Protein AF-A0A7X4FNE8-F1 (afdb_monomer)

Mean predicted aligned error: 7.25 Å

pLDDT: mean 83.5, std 18.65, range [39.78, 97.31]

Secondary structure (DSSP, 8-state):
--TTTT-TT-SEEE-TTS-----HHHHT-SS--TT-EEE-TTS---HHIIIIIHHHHHTTT-EEE------------

Foldseek 3Di:
DQPQQPVQPAQEAEQDQDADADCVSVLNRPNQAANHEHEHENYNHHPCCVVPVVVSSVVRNYHYHYDPPPVPPPPDD

Nearest PDB structures (foldseek):
  4nkh-assembly2_B  TM=7.818E-01  e=9.225E-03  Salmonella enterica subsp. enterica serovar Typhimurium str. 14028S
  3pi7-assembly1_A-2  TM=4.791E-01  e=2.521E+00  Mesorhizobium loti
  7c2o-assembly1_B  TM=4.534E-01  e=3.920E+00  Candida parapsilosis
  3gdf-assembly1_B  TM=4.636E-01  e=7.363E+00  Cladosporium herbarum

Sequence (77 aa):
MSALSNLTSLEDLYLDNNSISDLAPLVANTGLGSGDVVDVRNNPLSATSINTHIPALQDRGVDVRFGTSKPSVIDRY

Solvent-accessible surface area (backbone atoms only — not comparable to full-atom values): 4488 Å² total; per-residue (Å²): 138,51,94,53,39,77,55,55,82,55,53,71,44,84,51,50,72,42,88,48,36,73,42,63,54,60,64,61,18,79,36,65,26,70,80,17,38,37,34,44,25,66,32,65,57,34,71,59,25,62,74,47,36,48,54,63,37,42,78,44,41,24,51,70,45,63,64,72,78,62,75,81,77,81,84,72,133

Structure (mmCIF, N/CA/C/O backbone):
data_AF-A0A7X4FNE8-F1
#
_entry.id   AF-A0A7X4FNE8-F1
#
loop_
_atom_site.group_PDB
_atom_site.id
_atom_site.type_symbol
_atom_site.label_atom_id
_atom_site.label_alt_id
_atom_site.label_comp_id
_atom_site.label_asym_id
_atom_site.label_entity_id
_atom_site.label_seq_id
_atom_site.pdbx_PDB_ins_code
_atom_site.Cartn_x
_atom_site.Cartn_y
_atom_site.Cartn_z
_atom_site.occupancy
_atom_site.B_iso_or_equiv
_atom_site.auth_seq_id
_atom_site.auth_comp_id
_atom_site.auth_asym_id
_atom_site.auth_atom_id
_atom_site.pdbx_PDB_model_num
ATOM 1 N N . MET A 1 1 ? -12.611 11.828 -4.704 1.00 45.34 1 MET A N 1
ATOM 2 C CA . MET A 1 1 ? -13.256 10.710 -3.985 1.00 45.34 1 MET A CA 1
ATOM 3 C C . MET A 1 1 ? -12.686 9.427 -4.545 1.00 45.34 1 MET A C 1
ATOM 5 O O . MET A 1 1 ? -12.819 9.191 -5.738 1.00 45.34 1 MET A O 1
ATOM 9 N N . SER A 1 2 ? -11.966 8.679 -3.717 1.00 58.09 2 SER A N 1
ATOM 10 C CA . SER A 1 2 ? -11.467 7.347 -4.063 1.00 58.09 2 SER A CA 1
ATOM 11 C C . SER A 1 2 ? -12.507 6.334 -3.590 1.00 58.09 2 SER A C 1
ATOM 13 O O . SER A 1 2 ? -13.066 6.507 -2.510 1.00 58.09 2 SER A O 1
ATOM 15 N N . ALA A 1 3 ? -12.766 5.282 -4.372 1.00 67.81 3 ALA A N 1
ATOM 16 C CA . ALA A 1 3 ? -13.692 4.212 -3.986 1.00 67.81 3 ALA A CA 1
ATOM 17 C C . ALA A 1 3 ? -13.301 3.540 -2.655 1.00 67.81 3 ALA A C 1
ATOM 19 O O . ALA A 1 3 ? -14.150 2.974 -1.974 1.00 67.81 3 ALA A O 1
ATOM 20 N N . LEU A 1 4 ? -12.029 3.649 -2.265 1.00 64.56 4 LEU A N 1
ATOM 21 C CA . LEU A 1 4 ? -11.504 3.052 -1.047 1.00 64.56 4 LEU A CA 1
ATOM 22 C C . LEU A 1 4 ? -11.604 3.982 0.163 1.00 64.56 4 LEU A C 1
ATOM 24 O O . LEU A 1 4 ? -11.527 3.481 1.271 1.00 64.56 4 LEU A O 1
ATOM 28 N N . SER A 1 5 ? -11.811 5.299 0.017 1.00 63.66 5 SER A N 1
ATOM 29 C CA . SER A 1 5 ? -11.727 6.223 1.166 1.00 63.66 5 SER A CA 1
ATOM 30 C C . SER A 1 5 ? -12.816 6.020 2.226 1.00 63.66 5 SER A C 1
ATOM 32 O O . SER A 1 5 ? -12.624 6.426 3.365 1.00 63.66 5 SER A O 1
ATOM 34 N N . ASN A 1 6 ? -13.943 5.401 1.861 1.00 66.12 6 ASN A N 1
ATOM 35 C CA . ASN A 1 6 ? -15.091 5.195 2.752 1.00 66.12 6 ASN A CA 1
ATOM 36 C C . ASN A 1 6 ? -15.165 3.773 3.336 1.00 66.12 6 ASN A C 1
ATOM 38 O O . ASN A 1 6 ? -16.103 3.466 4.068 1.00 66.12 6 ASN A O 1
ATOM 42 N N . LEU A 1 7 ? -14.208 2.899 3.012 1.00 70.25 7 LEU A N 1
ATOM 43 C CA . LEU A 1 7 ? -14.133 1.550 3.571 1.00 70.25 7 LEU A CA 1
ATOM 44 C C . LEU A 1 7 ? -13.314 1.599 4.865 1.00 70.25 7 LEU A C 1
ATOM 46 O O . LEU A 1 7 ? -12.117 1.328 4.863 1.00 70.25 7 LEU A O 1
ATOM 50 N N . THR A 1 8 ? -13.953 2.027 5.955 1.00 66.94 8 THR A N 1
ATOM 51 C CA . THR A 1 8 ? -13.277 2.348 7.226 1.00 66.94 8 THR A CA 1
ATOM 52 C C . THR A 1 8 ? -13.143 1.184 8.205 1.00 66.94 8 THR A C 1
ATOM 54 O O . THR A 1 8 ? -12.664 1.384 9.313 1.00 66.94 8 THR A O 1
ATOM 57 N N . SER A 1 9 ? -13.601 -0.009 7.834 1.00 73.25 9 SER A N 1
ATOM 58 C CA . SER A 1 9 ? -13.543 -1.218 8.673 1.00 73.25 9 SER A CA 1
ATOM 59 C C . SER A 1 9 ? -12.784 -2.343 7.968 1.00 73.25 9 SER A C 1
ATOM 61 O O . SER A 1 9 ? -13.139 -3.510 8.094 1.00 73.25 9 SER A O 1
ATOM 63 N N . LEU A 1 10 ? -11.806 -1.978 7.136 1.00 70.31 10 LEU A N 1
ATOM 64 C CA . LEU A 1 10 ? -10.930 -2.941 6.480 1.00 70.31 10 LEU A CA 1
ATOM 65 C C . LEU A 1 10 ? -9.850 -3.367 7.466 1.00 70.31 10 LEU A C 1
ATOM 67 O O . LEU A 1 10 ? -8.985 -2.562 7.770 1.00 70.31 10 LEU A O 1
ATOM 71 N N . GLU A 1 11 ? -9.901 -4.619 7.907 1.00 78.38 11 GLU A N 1
ATOM 72 C CA . GLU A 1 11 ? -8.825 -5.235 8.695 1.00 78.38 11 GLU A CA 1
ATOM 73 C C . GLU A 1 11 ? -7.752 -5.821 7.765 1.00 78.38 11 GLU A C 1
ATOM 75 O O . GLU A 1 11 ? -6.566 -5.589 7.949 1.00 78.38 11 GLU A O 1
ATOM 80 N N . ASP A 1 12 ? -8.169 -6.492 6.687 1.00 86.88 12 ASP A N 1
ATOM 81 C CA . ASP A 1 12 ? -7.266 -7.076 5.695 1.00 86.88 12 ASP A CA 1
ATOM 82 C C . ASP A 1 12 ? -7.677 -6.676 4.269 1.00 86.88 12 ASP A C 1
ATOM 84 O O . ASP A 1 12 ? -8.828 -6.853 3.855 1.00 86.88 12 ASP A O 1
ATOM 88 N N . LEU A 1 13 ? -6.717 -6.196 3.476 1.00 91.25 13 LEU A N 1
ATOM 89 C CA . LEU A 1 13 ? -6.890 -5.841 2.070 1.00 91.25 13 LEU A CA 1
ATOM 90 C C . LEU A 1 13 ? -5.864 -6.568 1.192 1.00 91.25 13 LEU A C 1
ATOM 92 O O . LEU A 1 13 ? -4.686 -6.216 1.158 1.00 91.25 13 LEU A O 1
ATOM 96 N N . TYR A 1 14 ? -6.335 -7.554 0.429 1.00 93.44 14 TYR A N 1
ATOM 97 C CA . TYR A 1 14 ? -5.518 -8.339 -0.498 1.00 93.44 14 TYR A CA 1
ATOM 98 C C . TYR A 1 14 ? -5.674 -7.815 -1.932 1.00 93.44 14 TYR A C 1
ATOM 100 O O . TYR A 1 14 ? -6.737 -7.925 -2.542 1.00 93.44 14 TYR A O 1
ATOM 108 N N . LEU A 1 15 ? -4.609 -7.211 -2.456 1.00 93.75 15 LEU A N 1
ATOM 109 C CA . LEU A 1 15 ? -4.501 -6.632 -3.798 1.00 93.75 15 LEU A CA 1
ATOM 110 C C . LEU A 1 15 ? -3.341 -7.248 -4.593 1.00 93.75 15 LEU A C 1
ATOM 112 O O . LEU A 1 15 ? -2.945 -6.713 -5.633 1.00 93.75 15 LEU A O 1
ATOM 116 N N . ASP A 1 16 ? -2.768 -8.351 -4.122 1.00 94.00 16 ASP A N 1
ATOM 117 C CA . ASP A 1 16 ? -1.636 -9.004 -4.757 1.00 94.00 16 ASP A CA 1
ATOM 118 C C . ASP A 1 16 ? -1.968 -9.524 -6.165 1.00 94.00 16 ASP A C 1
ATOM 120 O O . ASP A 1 16 ? -3.122 -9.781 -6.502 1.00 94.00 16 ASP A O 1
ATOM 124 N N . ASN A 1 17 ? -0.940 -9.657 -7.008 1.00 93.62 17 ASN A N 1
ATOM 125 C CA . ASN A 1 17 ? -1.058 -10.146 -8.390 1.00 93.62 17 ASN A CA 1
ATOM 126 C C . ASN A 1 17 ? -1.996 -9.308 -9.282 1.00 93.62 17 ASN A C 1
ATOM 128 O O . ASN A 1 17 ? -2.695 -9.839 -10.146 1.00 93.62 17 ASN A O 1
ATOM 132 N N . ASN A 1 18 ? -1.985 -7.987 -9.101 1.00 94.44 18 ASN A N 1
ATOM 133 C CA . ASN A 1 18 ? -2.709 -7.040 -9.945 1.00 94.44 18 ASN A CA 1
ATOM 134 C C . ASN A 1 18 ? -1.743 -6.140 -10.7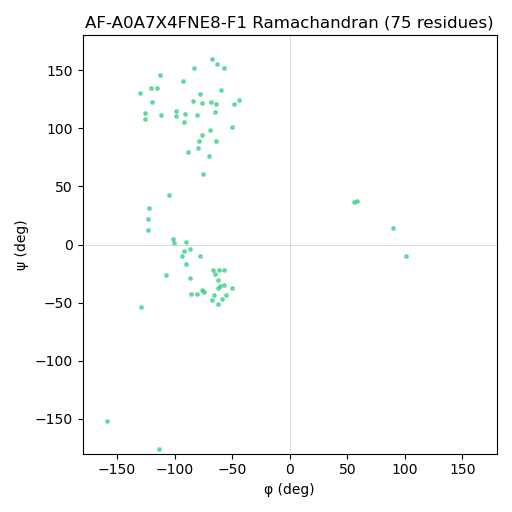39 1.00 94.44 18 ASN A C 1
ATOM 136 O O . ASN A 1 18 ? -0.524 -6.304 -10.730 1.00 94.44 18 ASN A O 1
ATOM 140 N N . SER A 1 19 ? -2.299 -5.181 -11.479 1.00 95.38 19 SER A N 1
ATOM 141 C CA . SER A 1 19 ? -1.539 -4.169 -12.230 1.00 95.38 19 SER A CA 1
ATOM 142 C C . SER A 1 19 ? -1.578 -2.796 -11.552 1.00 95.38 19 SER A C 1
ATOM 144 O O . SER A 1 19 ? -1.780 -1.775 -12.205 1.00 95.38 19 SER A O 1
ATOM 146 N N . ILE A 1 20 ? -1.423 -2.760 -10.228 1.00 95.06 20 ILE A N 1
ATOM 147 C CA . ILE A 1 20 ? -1.449 -1.519 -9.449 1.00 95.06 20 ILE A CA 1
ATOM 148 C C . ILE A 1 20 ? -0.065 -0.871 -9.475 1.00 95.06 20 ILE A C 1
ATOM 150 O O . ILE A 1 20 ? 0.925 -1.466 -9.064 1.00 95.06 20 ILE A O 1
ATOM 154 N N . SER A 1 21 ? 0.007 0.380 -9.919 1.00 95.69 21 SER A N 1
ATOM 155 C CA . SER A 1 21 ? 1.237 1.180 -9.865 1.00 95.69 21 SER A CA 1
ATOM 156 C C . SER A 1 21 ? 1.190 2.278 -8.803 1.00 95.69 21 SER A C 1
ATOM 158 O O . SER A 1 21 ? 2.231 2.693 -8.281 1.00 95.69 21 SER A O 1
ATOM 160 N N . ASP A 1 22 ? -0.008 2.752 -8.463 1.00 96.19 22 ASP A N 1
ATOM 161 C CA . ASP A 1 22 ? -0.235 3.895 -7.582 1.00 96.19 22 ASP A CA 1
ATOM 162 C C . ASP A 1 22 ? -1.045 3.504 -6.337 1.00 96.19 22 ASP A C 1
ATOM 164 O O . ASP A 1 22 ? -2.159 2.992 -6.438 1.00 96.19 22 ASP A O 1
ATOM 168 N N . LEU A 1 23 ? -0.468 3.763 -5.162 1.00 95.88 23 LEU A N 1
ATOM 169 C CA . LEU A 1 23 ? -1.078 3.528 -3.851 1.00 95.88 23 LEU A CA 1
ATOM 170 C C . LEU A 1 23 ? -1.628 4.808 -3.198 1.00 95.88 23 LEU A C 1
ATOM 172 O O . LEU A 1 23 ? -2.124 4.739 -2.072 1.00 95.88 23 LEU A O 1
ATOM 176 N N . ALA A 1 24 ? -1.604 5.962 -3.877 1.00 95.38 24 ALA A N 1
ATOM 177 C CA . ALA A 1 24 ? -2.197 7.200 -3.363 1.00 95.38 24 ALA A CA 1
ATOM 178 C C . ALA A 1 24 ? -3.653 7.031 -2.864 1.00 95.38 24 ALA A C 1
ATOM 180 O O . ALA A 1 24 ? -3.990 7.597 -1.820 1.00 95.38 24 ALA A O 1
ATOM 181 N N . PRO A 1 25 ? -4.521 6.216 -3.506 1.00 92.69 25 PRO A N 1
ATOM 182 C CA . PRO A 1 25 ? -5.869 5.966 -2.997 1.00 92.69 25 PRO A CA 1
ATOM 183 C C . PRO A 1 25 ? -5.919 5.285 -1.621 1.00 92.69 25 PRO A C 1
ATOM 185 O O . PRO A 1 25 ? -6.870 5.533 -0.881 1.00 92.69 25 PRO A O 1
ATOM 188 N N . LEU A 1 26 ? -4.924 4.454 -1.281 1.00 92.88 26 LEU A N 1
ATOM 189 C CA . LEU A 1 26 ? -4.803 3.810 0.034 1.00 92.88 26 LEU A CA 1
ATOM 190 C C . LEU A 1 26 ? -4.293 4.798 1.080 1.00 92.88 26 LEU A C 1
ATOM 192 O O . LEU A 1 26 ? -4.806 4.847 2.189 1.00 92.88 26 LEU A O 1
ATOM 196 N N . VAL A 1 27 ? -3.345 5.658 0.705 1.00 93.50 27 VAL A N 1
ATOM 197 C CA . VAL A 1 27 ? -2.875 6.758 1.563 1.00 93.50 27 VAL A CA 1
ATOM 198 C C . VAL A 1 27 ? -4.024 7.716 1.898 1.00 93.50 27 VAL A C 1
ATOM 200 O O . VAL A 1 27 ? -4.090 8.225 3.014 1.00 93.50 27 VAL A O 1
ATOM 203 N N . ALA A 1 28 ? -4.948 7.952 0.966 1.00 91.38 28 ALA A N 1
ATOM 204 C CA . ALA A 1 28 ? -6.129 8.785 1.189 1.00 91.38 28 ALA A CA 1
ATOM 205 C C . ALA A 1 28 ? -7.254 8.088 1.983 1.00 91.38 28 ALA A C 1
ATOM 207 O O . ALA A 1 28 ? -8.223 8.750 2.358 1.00 91.38 28 ALA A O 1
ATOM 208 N N . ASN A 1 29 ? -7.164 6.777 2.225 1.00 90.06 29 ASN A N 1
ATOM 209 C CA . ASN A 1 29 ? -8.089 6.074 3.108 1.00 90.06 29 ASN A CA 1
ATOM 210 C C . ASN A 1 29 ? -7.719 6.400 4.568 1.00 90.06 29 ASN A C 1
ATOM 212 O O . ASN A 1 29 ? -6.585 6.194 4.997 1.00 90.06 29 ASN A O 1
ATOM 216 N N . THR A 1 30 ? -8.679 6.958 5.309 1.00 86.94 30 THR A N 1
ATOM 217 C CA . THR A 1 30 ? -8.522 7.355 6.720 1.00 86.94 30 THR A CA 1
ATOM 218 C C . THR A 1 30 ? -8.920 6.262 7.710 1.00 86.94 30 THR A C 1
ATOM 220 O O . THR A 1 30 ? -8.800 6.468 8.911 1.00 86.94 30 THR A O 1
ATOM 223 N N . GLY A 1 31 ? -9.458 5.146 7.222 1.00 88.94 31 GLY A N 1
ATOM 224 C CA . GLY A 1 31 ? -9.786 3.969 8.019 1.00 88.94 31 GLY A CA 1
ATOM 225 C C . GLY A 1 31 ? -8.623 2.999 8.197 1.00 88.94 31 GLY A C 1
ATOM 226 O O . GLY A 1 31 ? -8.572 2.361 9.234 1.00 88.94 31 GLY A O 1
ATOM 227 N N . LEU A 1 32 ? -7.692 2.931 7.235 1.00 91.81 32 LEU A N 1
ATOM 228 C CA . LEU A 1 32 ? -6.484 2.112 7.344 1.00 91.81 32 LEU A CA 1
ATOM 229 C C . LEU A 1 32 ? -5.546 2.674 8.417 1.00 91.81 32 LEU A C 1
ATOM 231 O O . LEU A 1 32 ? -5.085 3.820 8.320 1.00 91.81 32 LEU A O 1
ATOM 235 N N . GLY A 1 33 ? -5.223 1.847 9.401 1.00 92.00 33 GLY A N 1
ATOM 236 C CA . GLY A 1 33 ? -4.388 2.198 10.534 1.00 92.00 33 GLY A CA 1
ATOM 237 C C . GLY A 1 33 ? -3.761 0.990 11.222 1.00 92.00 33 GLY A C 1
ATOM 238 O O . GLY A 1 33 ? -3.445 -0.029 10.612 1.00 92.00 33 GLY A O 1
ATOM 239 N N . SER A 1 34 ? -3.504 1.156 12.516 1.00 93.31 34 SER A N 1
ATOM 240 C CA . SER A 1 34 ? -2.762 0.186 13.312 1.00 93.31 34 SER A CA 1
ATOM 241 C C . SER A 1 34 ? -3.494 -1.148 13.409 1.00 93.31 34 SER A C 1
ATOM 243 O O . SER A 1 34 ? -4.567 -1.214 14.002 1.00 93.31 34 SER A O 1
ATOM 245 N N . GLY A 1 35 ? -2.839 -2.215 12.954 1.00 88.50 35 GLY A N 1
ATOM 246 C CA . GLY A 1 35 ? -3.374 -3.578 12.999 1.00 88.50 35 GLY A CA 1
ATOM 247 C C . GLY A 1 35 ? -3.949 -4.061 11.671 1.00 88.50 35 GLY A C 1
ATOM 248 O O . GLY A 1 35 ? -4.171 -5.262 11.542 1.00 88.50 35 GLY A O 1
ATOM 249 N N . ASP A 1 36 ? -4.104 -3.169 10.692 1.00 94.12 36 ASP A N 1
ATOM 250 C CA . ASP A 1 36 ? -4.602 -3.542 9.374 1.00 94.12 36 ASP A CA 1
ATOM 251 C C . ASP A 1 36 ? -3.478 -4.089 8.491 1.00 94.12 36 ASP A C 1
ATOM 253 O O . ASP A 1 36 ? -2.313 -3.689 8.601 1.00 94.12 36 ASP A O 1
ATOM 257 N N . VAL A 1 37 ? -3.834 -4.967 7.559 1.00 94.44 37 VAL A N 1
ATOM 258 C CA . VAL A 1 37 ? -2.911 -5.567 6.596 1.00 94.44 37 VAL A CA 1
ATOM 259 C C . VAL A 1 37 ? -3.273 -5.137 5.181 1.00 94.44 37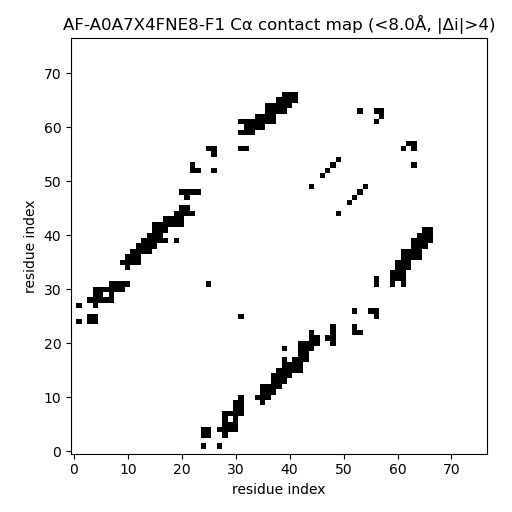 VAL A C 1
ATOM 261 O O . VAL A 1 37 ? -4.423 -5.220 4.755 1.00 94.44 37 VAL A O 1
ATOM 264 N N . VAL A 1 38 ? -2.267 -4.743 4.401 1.00 95.62 38 VAL A N 1
ATOM 265 C CA . VAL A 1 38 ? -2.405 -4.468 2.966 1.00 95.62 38 VAL A CA 1
ATOM 266 C C . VAL A 1 38 ? -1.383 -5.291 2.191 1.00 95.62 38 VAL A C 1
ATOM 268 O O . VAL A 1 38 ? -0.182 -5.036 2.265 1.00 95.62 38 VAL A O 1
ATOM 271 N N . ASP A 1 39 ? -1.845 -6.252 1.396 1.00 95.62 39 ASP A N 1
ATOM 272 C CA . ASP A 1 39 ? -0.986 -7.039 0.513 1.00 95.62 39 ASP A CA 1
ATOM 273 C C . ASP A 1 39 ? -1.032 -6.506 -0.918 1.00 95.62 39 ASP A C 1
ATOM 275 O O . ASP A 1 39 ? -2.060 -6.552 -1.583 1.00 95.62 39 ASP A O 1
ATOM 279 N N . VAL A 1 40 ? 0.097 -5.995 -1.398 1.00 96.31 40 VAL A N 1
ATOM 280 C CA . VAL A 1 40 ? 0.281 -5.469 -2.759 1.00 96.31 40 VAL A CA 1
ATOM 281 C C . VAL A 1 40 ? 1.427 -6.180 -3.477 1.00 96.31 40 VAL A C 1
ATOM 283 O O . VAL A 1 40 ? 1.999 -5.649 -4.433 1.00 96.31 40 VAL A O 1
ATOM 286 N N . ARG A 1 41 ? 1.801 -7.391 -3.045 1.00 95.31 41 ARG A N 1
ATOM 287 C CA . ARG A 1 41 ? 2.840 -8.184 -3.718 1.00 95.31 41 ARG A CA 1
ATOM 288 C C . ARG A 1 41 ? 2.493 -8.417 -5.190 1.00 95.31 41 ARG A C 1
ATOM 290 O O . ARG A 1 41 ? 1.333 -8.447 -5.581 1.00 95.31 41 ARG A O 1
ATOM 297 N N . ASN A 1 42 ? 3.519 -8.582 -6.022 1.00 93.56 42 ASN A N 1
ATOM 298 C CA . ASN A 1 42 ? 3.363 -8.850 -7.457 1.00 93.56 42 ASN A CA 1
ATOM 299 C C . ASN A 1 42 ? 2.523 -7.794 -8.203 1.00 93.56 42 ASN A C 1
ATOM 301 O O . ASN A 1 42 ? 1.781 -8.126 -9.121 1.00 93.56 42 ASN A O 1
ATOM 305 N N . ASN A 1 43 ? 2.654 -6.526 -7.808 1.00 93.81 43 ASN A N 1
ATOM 306 C CA . ASN A 1 43 ? 2.126 -5.377 -8.535 1.00 93.81 43 ASN A CA 1
ATOM 307 C C . ASN A 1 43 ? 3.283 -4.530 -9.096 1.00 93.81 43 ASN A C 1
ATOM 309 O O . ASN A 1 43 ? 4.323 -4.421 -8.437 1.00 93.81 43 ASN A O 1
ATOM 313 N N . PRO A 1 44 ? 3.129 -3.898 -10.275 1.00 95.56 44 PRO A N 1
ATOM 314 C CA . PRO A 1 44 ? 4.120 -2.994 -10.859 1.00 95.56 44 PRO A CA 1
ATOM 315 C C . PRO A 1 44 ? 4.132 -1.630 -10.141 1.00 95.56 44 PRO A C 1
ATOM 317 O O . PRO A 1 44 ? 3.865 -0.588 -10.742 1.00 95.56 44 PRO A O 1
ATOM 320 N N . LEU A 1 45 ? 4.425 -1.636 -8.837 1.00 95.19 45 LEU A N 1
ATOM 321 C CA . LEU A 1 45 ? 4.419 -0.447 -7.988 1.00 95.19 45 LEU A CA 1
ATOM 322 C C . LEU A 1 45 ? 5.418 0.599 -8.500 1.00 95.19 45 LEU A C 1
ATOM 324 O O . LEU A 1 45 ? 6.580 0.301 -8.777 1.00 95.19 45 LEU A O 1
ATOM 328 N N . SER A 1 46 ? 4.969 1.849 -8.592 1.00 95.62 46 SER A N 1
ATOM 329 C CA . SER 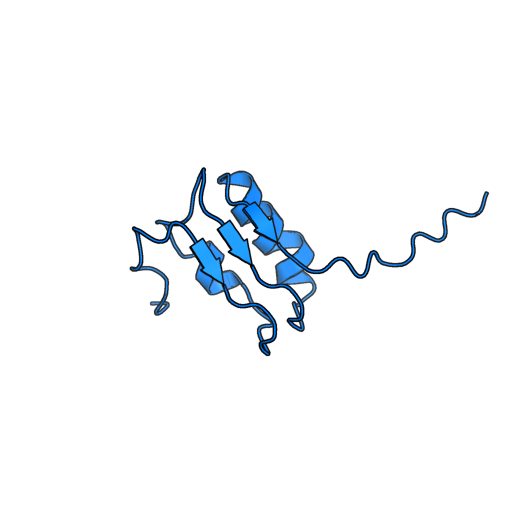A 1 46 ? 5.833 2.974 -8.947 1.00 95.62 46 SER A CA 1
ATOM 330 C C . SER A 1 46 ? 6.862 3.269 -7.850 1.00 95.62 46 SER A C 1
ATOM 332 O O . SER A 1 46 ? 6.656 2.955 -6.675 1.00 95.62 46 SER A O 1
ATOM 334 N N . ALA A 1 47 ? 7.947 3.959 -8.212 1.00 95.19 47 ALA A N 1
ATOM 335 C CA . ALA A 1 47 ? 8.942 4.423 -7.245 1.00 95.19 47 ALA A CA 1
ATOM 336 C C . ALA A 1 47 ? 8.327 5.322 -6.155 1.00 95.19 47 ALA A C 1
ATOM 338 O O . ALA A 1 47 ? 8.745 5.248 -5.004 1.00 95.19 47 ALA A O 1
ATOM 339 N N . THR A 1 48 ? 7.319 6.133 -6.490 1.00 96.94 48 THR A N 1
ATOM 340 C CA . THR A 1 48 ? 6.569 6.943 -5.516 1.00 96.94 48 THR A CA 1
ATOM 341 C C . THR A 1 48 ? 5.773 6.064 -4.556 1.00 96.94 48 THR A C 1
ATOM 343 O O . THR A 1 48 ? 5.811 6.279 -3.347 1.00 96.94 48 THR A O 1
ATOM 346 N N . SER A 1 49 ? 5.100 5.026 -5.061 1.00 96.19 49 SER A N 1
ATOM 347 C CA . SER A 1 49 ? 4.401 4.074 -4.197 1.00 96.19 49 SER A CA 1
ATOM 348 C C . SER A 1 49 ? 5.360 3.402 -3.218 1.00 96.19 49 SER A C 1
ATOM 350 O O . SER A 1 49 ? 5.087 3.393 -2.023 1.00 96.19 49 SER A O 1
ATOM 352 N N . ILE A 1 50 ? 6.509 2.924 -3.701 1.00 95.56 50 ILE A N 1
ATOM 353 C CA . ILE A 1 50 ? 7.503 2.222 -2.878 1.00 95.56 50 ILE A CA 1
ATOM 354 C C . ILE A 1 50 ? 8.156 3.150 -1.846 1.00 95.56 50 ILE A C 1
ATOM 356 O O . ILE A 1 50 ? 8.245 2.793 -0.677 1.00 95.56 50 ILE A O 1
ATOM 360 N N . ASN A 1 51 ? 8.611 4.333 -2.262 1.00 95.38 51 ASN A N 1
ATOM 361 C CA . ASN A 1 51 ? 9.447 5.198 -1.424 1.00 95.38 51 ASN A CA 1
ATOM 362 C C . ASN A 1 51 ? 8.659 6.247 -0.627 1.00 95.38 51 ASN A C 1
ATOM 364 O O . ASN A 1 51 ? 9.239 6.929 0.212 1.00 95.38 51 ASN A O 1
ATOM 368 N N . THR A 1 52 ? 7.365 6.432 -0.900 1.00 96.69 52 THR A N 1
ATOM 369 C CA . THR A 1 52 ? 6.551 7.475 -0.252 1.00 96.69 52 THR A CA 1
ATOM 370 C C . THR A 1 52 ? 5.255 6.918 0.314 1.00 96.69 52 THR A C 1
ATOM 372 O O . THR A 1 52 ? 4.979 7.104 1.495 1.00 96.69 52 THR A O 1
ATOM 375 N N . HIS A 1 53 ? 4.456 6.218 -0.493 1.00 97.19 53 HIS A N 1
ATOM 376 C CA . HIS A 1 53 ? 3.132 5.773 -0.046 1.00 97.19 53 HIS A CA 1
ATOM 377 C C . HIS A 1 53 ? 3.198 4.604 0.939 1.00 97.19 53 HIS A C 1
ATOM 379 O O . HIS A 1 53 ? 2.469 4.610 1.925 1.00 97.19 53 HIS A O 1
ATOM 385 N N . ILE A 1 54 ? 4.077 3.628 0.700 1.00 96.31 54 ILE A N 1
ATOM 386 C CA . ILE A 1 54 ? 4.263 2.493 1.611 1.00 96.31 54 ILE A CA 1
ATOM 387 C C . ILE A 1 54 ? 4.757 2.961 2.988 1.00 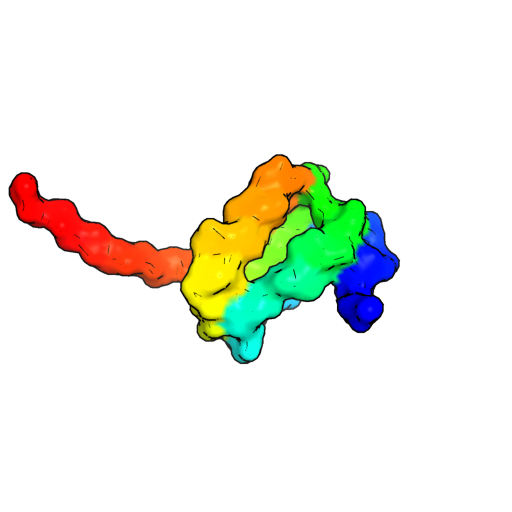96.31 54 ILE A C 1
ATOM 389 O O . ILE A 1 54 ? 4.075 2.639 3.960 1.00 96.31 54 ILE A O 1
ATOM 393 N N . PRO A 1 55 ? 5.831 3.773 3.108 1.00 97.31 55 PRO A N 1
ATOM 394 C CA . PRO A 1 55 ? 6.229 4.331 4.400 1.00 97.31 55 PRO A CA 1
ATOM 395 C C . PRO A 1 55 ? 5.099 5.100 5.090 1.00 97.31 55 PRO A C 1
ATOM 397 O O . PRO A 1 55 ? 4.832 4.869 6.259 1.00 97.31 55 PRO A O 1
ATOM 400 N N . ALA A 1 56 ? 4.348 5.930 4.357 1.00 97.31 56 ALA A N 1
ATOM 401 C CA . ALA A 1 56 ? 3.241 6.694 4.935 1.00 97.31 56 ALA A CA 1
ATOM 402 C C . ALA A 1 56 ? 2.074 5.828 5.454 1.00 97.31 56 ALA A C 1
ATOM 404 O O . ALA A 1 56 ? 1.310 6.287 6.304 1.00 97.31 56 ALA A O 1
ATOM 405 N N . LEU A 1 57 ? 1.888 4.615 4.921 1.00 96.38 57 LEU A N 1
ATOM 406 C CA . LEU A 1 57 ? 0.929 3.629 5.434 1.00 96.38 57 LEU A CA 1
ATOM 407 C C . LEU A 1 57 ? 1.507 2.885 6.646 1.00 96.38 57 LEU A C 1
ATOM 409 O O . LEU A 1 57 ? 0.821 2.729 7.653 1.00 96.38 57 LEU A O 1
ATOM 413 N N . GLN A 1 58 ? 2.780 2.490 6.581 1.00 96.62 58 GLN A N 1
ATOM 414 C CA . GLN A 1 58 ? 3.487 1.832 7.683 1.00 96.62 58 GLN A CA 1
ATOM 415 C C . GLN A 1 58 ? 3.599 2.732 8.922 1.00 96.62 58 GLN A C 1
ATOM 417 O O . GLN A 1 58 ? 3.395 2.256 10.035 1.00 96.62 58 GLN A O 1
ATOM 422 N N . ASP A 1 59 ? 3.808 4.039 8.742 1.00 97.06 59 ASP A N 1
ATOM 423 C CA . ASP A 1 59 ? 3.824 5.038 9.821 1.00 97.06 59 ASP A CA 1
ATOM 424 C C . ASP A 1 59 ? 2.476 5.136 10.561 1.00 97.06 59 ASP A C 1
ATOM 426 O O . ASP A 1 59 ? 2.425 5.572 11.711 1.00 97.06 59 ASP A O 1
ATOM 430 N N . ARG A 1 60 ? 1.373 4.705 9.932 1.00 95.38 60 ARG A N 1
ATOM 431 C CA . ARG A 1 60 ? 0.046 4.602 10.573 1.00 95.38 60 ARG A CA 1
ATOM 432 C C . ARG A 1 60 ? -0.167 3.277 11.302 1.00 95.38 60 ARG A C 1
ATOM 434 O O . ARG A 1 60 ? -1.214 3.098 11.919 1.00 95.38 60 ARG A O 1
ATOM 441 N N . GLY A 1 61 ? 0.792 2.357 11.221 1.00 94.94 61 GLY A N 1
ATOM 442 C CA . GLY A 1 61 ? 0.7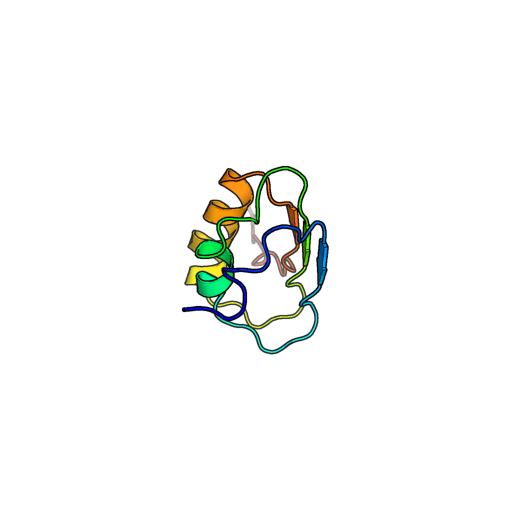19 1.018 11.802 1.00 94.94 61 GLY A CA 1
ATOM 443 C C . GLY A 1 61 ? 0.113 -0.051 10.886 1.00 94.94 61 GLY A C 1
ATOM 444 O O . GLY A 1 61 ? -0.214 -1.128 11.380 1.00 94.94 61 GLY A O 1
ATOM 445 N N . VAL A 1 62 ? -0.030 0.224 9.584 1.00 96.00 62 VAL A N 1
ATOM 446 C CA . VAL A 1 62 ? -0.501 -0.762 8.597 1.00 96.00 62 VAL A CA 1
ATOM 447 C C . VAL A 1 62 ? 0.642 -1.721 8.232 1.00 96.00 62 VAL A C 1
ATOM 449 O O . VAL A 1 62 ? 1.725 -1.277 7.838 1.00 96.00 62 VAL A O 1
ATOM 452 N N . ASP A 1 63 ? 0.408 -3.035 8.289 1.00 95.62 63 ASP A N 1
ATOM 453 C CA . ASP A 1 63 ? 1.320 -4.052 7.743 1.00 95.62 63 ASP A CA 1
ATOM 454 C C . ASP A 1 63 ? 1.190 -4.095 6.215 1.00 95.62 63 ASP A C 1
ATOM 456 O O . ASP A 1 63 ? 0.313 -4.755 5.654 1.00 95.62 63 ASP A O 1
ATOM 460 N N . VAL A 1 64 ? 2.063 -3.361 5.522 1.00 95.88 64 VAL A N 1
ATOM 461 C CA . VA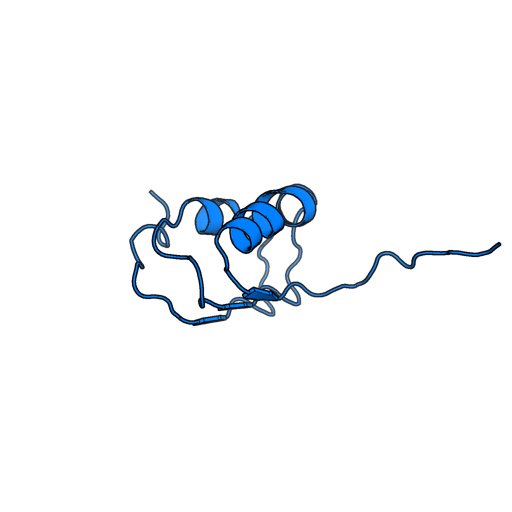L A 1 64 ? 2.102 -3.363 4.057 1.00 95.88 64 VAL A CA 1
ATOM 462 C C . VAL A 1 64 ? 3.064 -4.433 3.549 1.00 95.88 64 VAL A C 1
ATOM 464 O O . VAL A 1 64 ? 4.286 -4.300 3.656 1.00 95.88 64 VAL A O 1
ATOM 467 N N . ARG A 1 65 ? 2.519 -5.463 2.900 1.00 94.75 65 ARG A N 1
ATOM 468 C CA . ARG A 1 65 ? 3.286 -6.518 2.231 1.00 94.75 65 ARG A CA 1
ATOM 469 C C . ARG A 1 65 ? 3.498 -6.135 0.777 1.00 94.75 65 ARG A C 1
ATOM 471 O O . ARG A 1 65 ? 2.599 -6.222 -0.0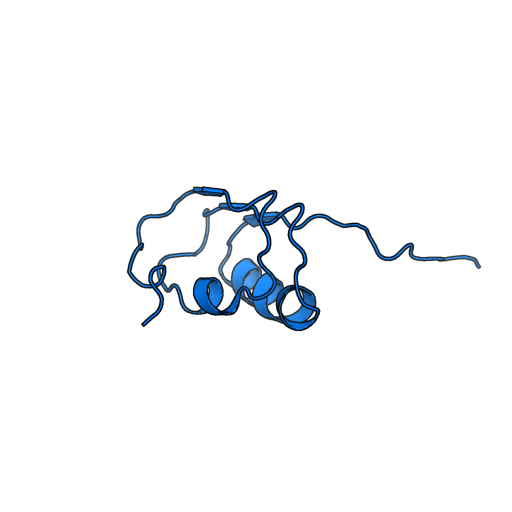52 1.00 94.75 65 ARG A O 1
ATOM 478 N N . PHE A 1 66 ? 4.715 -5.731 0.452 1.00 91.38 66 PHE A N 1
ATOM 479 C CA . PHE A 1 66 ? 5.141 -5.437 -0.910 1.00 91.38 66 PHE A CA 1
ATOM 480 C C . PHE A 1 66 ? 6.315 -6.347 -1.261 1.00 91.38 66 PHE A C 1
ATOM 482 O O . PHE A 1 66 ? 7.206 -6.594 -0.447 1.00 91.38 66 PHE A O 1
ATOM 489 N N . GLY A 1 67 ? 6.274 -6.942 -2.453 1.00 79.25 67 GLY A N 1
ATOM 490 C CA . GLY A 1 67 ? 7.260 -7.936 -2.859 1.00 79.25 67 GLY A CA 1
ATOM 491 C C . GLY A 1 67 ? 8.629 -7.281 -2.957 1.00 79.25 67 GLY A C 1
ATOM 492 O O . GLY A 1 67 ? 8.849 -6.440 -3.823 1.00 79.25 67 GLY A O 1
ATOM 493 N N . THR A 1 68 ? 9.562 -7.668 -2.091 1.00 56.31 68 THR A N 1
ATOM 494 C CA . THR A 1 68 ? 10.960 -7.301 -2.276 1.00 56.31 68 THR A CA 1
ATOM 495 C C . THR A 1 68 ? 11.546 -8.240 -3.327 1.00 56.31 68 THR A C 1
ATOM 497 O O . THR A 1 68 ? 12.200 -9.231 -3.016 1.00 56.31 68 THR A O 1
ATOM 500 N N . SER A 1 69 ? 11.465 -7.872 -4.607 1.00 45.53 69 SER A N 1
ATOM 501 C CA . SER A 1 69 ? 12.751 -7.898 -5.297 1.00 45.53 69 SER A CA 1
ATOM 502 C C . SER A 1 69 ? 13.562 -6.833 -4.570 1.00 45.53 69 SER A C 1
ATOM 504 O O . SER A 1 69 ? 13.461 -5.651 -4.899 1.00 45.53 69 SER A O 1
ATOM 506 N N . LYS A 1 70 ? 14.273 -7.214 -3.493 1.00 41.12 70 LYS A N 1
ATOM 507 C CA . LYS A 1 70 ? 15.365 -6.380 -2.993 1.00 41.12 70 LYS A CA 1
ATOM 508 C C . LYS A 1 70 ? 16.109 -5.969 -4.266 1.00 41.12 70 LYS A C 1
ATOM 510 O O . LYS A 1 70 ? 16.457 -6.879 -5.027 1.00 41.12 70 LYS A O 1
ATOM 515 N N . PRO A 1 71 ? 16.317 -4.673 -4.562 1.00 42.09 71 PRO A N 1
ATOM 516 C CA . PRO A 1 71 ? 17.379 -4.337 -5.494 1.00 42.09 71 PRO A CA 1
ATOM 517 C C . PRO A 1 71 ? 18.568 -5.125 -4.966 1.00 42.09 71 PRO A C 1
ATOM 519 O O . PRO A 1 71 ? 18.833 -5.030 -3.767 1.00 42.09 71 PRO A O 1
ATOM 522 N N . SER A 1 72 ? 19.144 -6.021 -5.770 1.00 40.81 72 SER A N 1
ATOM 523 C CA . SER A 1 72 ? 20.298 -6.808 -5.357 1.00 40.81 72 SER A CA 1
ATOM 524 C C . SER A 1 72 ? 21.303 -5.818 -4.796 1.00 40.81 72 SER A C 1
ATOM 526 O O . SER A 1 72 ? 21.928 -5.084 -5.559 1.00 40.81 72 SER A O 1
ATOM 528 N N . VAL A 1 73 ? 21.383 -5.720 -3.471 1.00 44.38 73 VAL A N 1
ATOM 529 C CA . VAL A 1 73 ? 22.392 -4.907 -2.830 1.00 44.38 73 VAL A CA 1
ATOM 530 C C . VAL A 1 73 ? 23.657 -5.689 -3.126 1.00 44.38 73 VAL A C 1
ATOM 532 O O . VAL A 1 73 ? 23.914 -6.738 -2.538 1.00 44.38 73 VAL A O 1
ATOM 535 N N . ILE A 1 74 ? 24.378 -5.255 -4.158 1.00 43.94 74 ILE A N 1
ATOM 53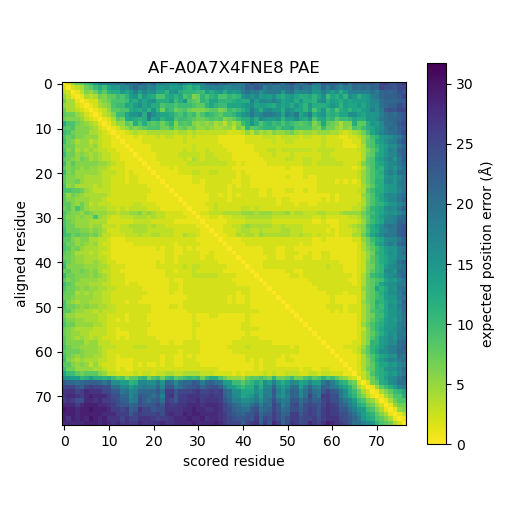6 C CA . ILE A 1 74 ? 25.766 -5.636 -4.358 1.00 43.94 74 ILE A CA 1
ATOM 537 C C . ILE A 1 74 ? 26.517 -4.911 -3.243 1.00 43.94 74 ILE A C 1
ATOM 539 O O . ILE A 1 74 ? 27.160 -3.897 -3.474 1.00 43.94 74 ILE A O 1
ATOM 543 N N . ASP A 1 75 ? 26.409 -5.428 -2.022 1.00 43.78 75 ASP A N 1
ATOM 544 C CA . ASP A 1 75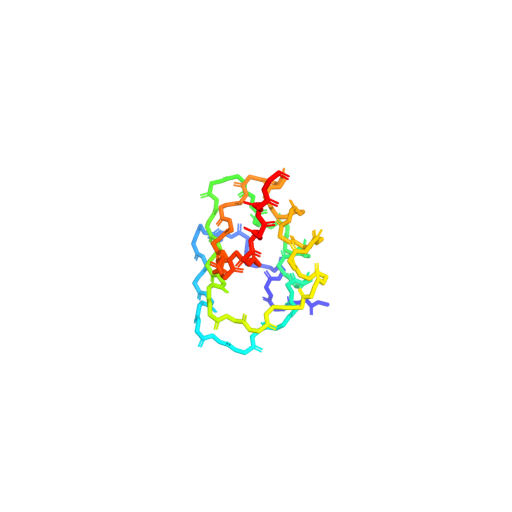 ? 27.412 -5.185 -0.999 1.00 43.78 75 ASP A CA 1
ATOM 545 C C . ASP A 1 75 ? 28.555 -6.146 -1.327 1.00 43.78 75 ASP A C 1
ATOM 547 O O . ASP A 1 75 ? 28.623 -7.284 -0.855 1.00 43.78 75 ASP A O 1
ATOM 551 N N . ARG A 1 76 ? 29.419 -5.717 -2.252 1.00 41.41 76 ARG A N 1
ATOM 552 C CA . ARG A 1 76 ? 30.748 -6.298 -2.424 1.00 41.41 76 ARG A CA 1
ATOM 553 C C . ARG A 1 76 ? 31.791 -5.267 -2.002 1.00 41.41 76 ARG A C 1
ATOM 555 O O . ARG A 1 76 ? 32.034 -4.328 -2.752 1.00 41.41 76 ARG A O 1
ATOM 562 N N . TYR A 1 77 ? 32.435 -5.614 -0.883 1.00 39.78 77 TYR A N 1
ATOM 563 C CA . TYR A 1 77 ? 33.654 -5.074 -0.262 1.00 39.78 77 TYR A CA 1
ATOM 564 C C . TYR A 1 77 ? 33.522 -3.768 0.518 1.00 39.78 77 TYR A C 1
ATOM 566 O O . TYR A 1 77 ? 33.231 -2.721 -0.091 1.00 39.78 77 TYR A O 1
#

Radius of gyration: 13.26 Å; Cα contacts (8 Å, |Δi|>4): 128; chains: 1; bounding box: 49×21×26 Å